Protein AF-A0A817HAU3-F1 (afdb_monomer_lite)

Radius of gyration: 18.31 Å; chains: 1; bounding box: 34×41×55 Å

Secondary structure (DSSP, 8-state):
-----------EEEE-S-HHHHHHHHHH-TT-EEEE-HHHHHHHHHHHHHHTTTHHHHHH-HHHHHHHHHHHHGGGS-GGG--

Sequence (83 aa):
MFEFNLTIRLRTVTIDFELGVYNVFKKHYPTVIVRGCLFHYGQLLFRKFVDLGLKVSYNNDENLRDWFRSFAALSLLPLNHML

pLDDT: mean 89.8, std 11.34, range [46.47, 97.75]

Foldseek 3Di:
DDDDPDDDQAAEDEDAPDPVVVVVCCVVHVNHHYAYDLVVVLVVLVVVCVVVVCPVVCVVPPVVVVVSVVSSCVSVDDPVVVD

Structure (mmCIF, N/CA/C/O backbone):
data_AF-A0A817HAU3-F1
#
_entry.id   AF-A0A817HAU3-F1
#
loop_
_atom_site.group_PDB
_atom_site.id
_atom_site.type_symbol
_atom_site.label_atom_id
_atom_site.label_alt_id
_atom_site.label_comp_id
_atom_site.label_asym_id
_atom_site.label_entity_id
_atom_site.label_seq_id
_atom_site.pdbx_PDB_ins_code
_atom_site.Cartn_x
_atom_site.Cartn_y
_atom_site.Cartn_z
_atom_site.occupancy
_atom_site.B_iso_or_equiv
_atom_site.auth_seq_id
_atom_site.auth_comp_id
_atom_site.auth_asym_id
_atom_site.auth_atom_id
_atom_site.pdbx_PDB_model_num
ATOM 1 N N . MET A 1 1 ? -5.796 -27.738 36.491 1.00 46.47 1 MET A N 1
ATOM 2 C CA . MET A 1 1 ? -5.649 -27.201 35.124 1.00 46.47 1 MET A CA 1
ATOM 3 C C . MET A 1 1 ? -5.670 -25.688 35.259 1.00 46.47 1 MET A C 1
ATOM 5 O O . MET A 1 1 ? -6.694 -25.160 35.660 1.00 46.47 1 MET A O 1
ATOM 9 N N . PHE A 1 2 ? -4.524 -25.019 35.122 1.00 50.44 2 PHE A N 1
ATOM 10 C CA . PHE A 1 2 ? -4.459 -23.561 35.260 1.00 50.44 2 PHE A CA 1
ATOM 11 C C . PHE A 1 2 ? -4.919 -22.927 33.946 1.00 50.44 2 PHE A C 1
ATOM 13 O O . PHE A 1 2 ? -4.249 -23.082 32.927 1.00 50.44 2 PHE A O 1
ATOM 20 N N . GLU A 1 3 ? -6.059 -22.239 33.961 1.00 58.25 3 GLU A N 1
ATOM 21 C CA . GLU A 1 3 ? -6.453 -21.360 32.862 1.00 58.25 3 GLU A CA 1
ATOM 22 C C . GLU A 1 3 ? -5.699 -20.038 32.998 1.00 58.25 3 GLU A C 1
ATOM 24 O O . GLU A 1 3 ? -5.899 -19.271 33.941 1.00 58.25 3 GLU A O 1
ATOM 29 N N . PHE A 1 4 ? -4.808 -19.762 32.049 1.00 60.59 4 PHE A N 1
ATOM 30 C CA . PHE A 1 4 ? -4.254 -18.426 31.898 1.00 60.59 4 PHE A CA 1
ATOM 31 C C . PHE A 1 4 ? -5.299 -17.551 31.208 1.00 60.59 4 PHE A C 1
ATOM 33 O O . PHE A 1 4 ? -5.519 -17.661 30.004 1.00 60.59 4 PHE A O 1
ATOM 40 N N . ASN A 1 5 ? -5.930 -16.660 31.973 1.00 64.69 5 ASN A N 1
ATOM 41 C CA . ASN A 1 5 ? -6.834 -15.640 31.444 1.00 64.69 5 ASN A CA 1
ATOM 42 C C . ASN A 1 5 ? -6.025 -14.526 30.752 1.00 64.69 5 ASN A C 1
ATOM 44 O O . ASN A 1 5 ? -5.802 -13.443 31.298 1.00 64.69 5 ASN A O 1
ATOM 48 N N . LEU A 1 6 ? -5.528 -14.809 29.546 1.00 75.75 6 LEU A N 1
ATOM 49 C CA . LEU A 1 6 ? -4.789 -13.836 28.748 1.00 75.75 6 LEU A CA 1
ATOM 50 C C . LEU A 1 6 ? -5.771 -12.902 28.029 1.00 75.75 6 LEU A C 1
ATOM 52 O O . LEU A 1 6 ? -6.422 -13.272 27.055 1.00 75.75 6 LEU A O 1
ATOM 56 N N . THR A 1 7 ? -5.853 -11.653 28.484 1.00 78.12 7 THR A N 1
ATOM 57 C CA . THR A 1 7 ? -6.614 -10.616 27.774 1.00 78.12 7 THR A CA 1
ATOM 58 C C . THR A 1 7 ? -5.743 -9.996 26.681 1.00 78.12 7 THR A C 1
ATOM 60 O O . THR A 1 7 ? -4.882 -9.161 26.964 1.00 78.12 7 THR A O 1
ATOM 63 N N . ILE A 1 8 ? -5.978 -10.359 25.418 1.00 79.56 8 ILE A N 1
ATOM 64 C CA . ILE A 1 8 ? -5.300 -9.732 24.276 1.00 79.56 8 ILE A CA 1
ATOM 65 C C . ILE A 1 8 ? -5.996 -8.410 23.940 1.00 79.56 8 ILE A C 1
ATOM 67 O O . ILE A 1 8 ? -7.136 -8.385 23.480 1.00 79.56 8 ILE A O 1
ATOM 71 N N . ARG A 1 9 ? -5.290 -7.292 24.133 1.00 87.00 9 ARG A N 1
ATOM 72 C CA . ARG A 1 9 ? -5.735 -5.966 23.680 1.00 87.00 9 ARG A CA 1
ATOM 73 C C . ARG A 1 9 ? -5.053 -5.608 22.368 1.00 87.00 9 ARG A C 1
ATOM 75 O O . ARG A 1 9 ? -3.967 -5.026 22.361 1.00 87.00 9 ARG A O 1
ATOM 82 N N . LEU A 1 10 ? -5.701 -5.957 21.262 1.00 91.38 10 LEU A N 1
ATOM 83 C CA . LEU A 1 10 ? -5.207 -5.650 19.925 1.00 91.38 10 LEU A CA 1
ATOM 84 C C . LEU A 1 10 ? -5.298 -4.137 19.670 1.00 91.38 10 LEU A C 1
ATOM 86 O O . LEU A 1 10 ? -6.389 -3.577 19.608 1.00 91.38 10 LEU A O 1
ATOM 90 N N . ARG A 1 11 ? -4.147 -3.463 19.558 1.00 95.06 11 ARG A N 1
ATOM 91 C CA . ARG A 1 11 ? -4.087 -2.009 19.309 1.00 95.06 11 ARG A CA 1
ATOM 92 C C . ARG A 1 11 ? -4.032 -1.684 17.824 1.00 95.06 11 ARG A C 1
ATOM 94 O O . ARG A 1 11 ? -4.757 -0.814 17.352 1.00 95.06 11 ARG A O 1
ATOM 101 N N . THR A 1 12 ? -3.187 -2.410 17.101 1.00 96.12 12 THR A N 1
ATOM 102 C CA . THR A 1 12 ? -2.939 -2.190 15.681 1.00 96.12 12 THR A CA 1
ATOM 103 C C . THR A 1 12 ? -2.750 -3.528 14.994 1.00 96.12 12 THR A C 1
ATOM 105 O O . THR A 1 12 ? -2.090 -4.411 15.541 1.00 96.12 12 THR A O 1
ATOM 108 N N . VAL A 1 13 ? -3.282 -3.650 13.785 1.00 95.38 13 VAL A N 1
ATOM 109 C CA . VAL A 1 13 ? -3.008 -4.762 12.880 1.00 95.38 13 VAL A CA 1
ATOM 110 C C . VAL A 1 13 ? -2.586 -4.207 11.524 1.00 95.38 13 VAL A C 1
ATOM 112 O O . VAL A 1 13 ? -3.162 -3.232 11.041 1.00 95.38 13 VAL A O 1
ATOM 115 N N . THR A 1 14 ? -1.565 -4.816 10.928 1.00 95.56 14 THR A N 1
ATOM 116 C CA . THR A 1 14 ? -1.154 -4.541 9.551 1.00 95.56 14 THR A CA 1
ATOM 117 C C . THR A 1 14 ? -1.597 -5.716 8.696 1.00 95.56 14 THR A C 1
ATOM 119 O O . THR A 1 14 ? -1.143 -6.834 8.926 1.00 95.56 14 THR A O 1
ATOM 122 N N . ILE A 1 15 ? -2.484 -5.468 7.741 1.00 94.50 15 ILE A N 1
ATOM 123 C CA . ILE A 1 15 ? -3.069 -6.490 6.869 1.00 94.50 15 ILE A CA 1
ATOM 124 C C . ILE A 1 15 ? -2.844 -6.131 5.403 1.00 94.50 15 ILE A C 1
ATOM 126 O O . ILE A 1 15 ? -2.457 -5.010 5.069 1.00 94.50 15 ILE A O 1
ATOM 130 N N . ASP A 1 16 ? -3.056 -7.092 4.520 1.00 91.19 16 ASP A N 1
ATOM 131 C CA . ASP A 1 16 ? -3.266 -6.806 3.106 1.00 91.19 16 ASP A CA 1
ATOM 132 C C . ASP A 1 16 ? -4.543 -5.970 2.889 1.00 91.19 16 ASP A C 1
ATOM 134 O O . ASP A 1 16 ? -5.354 -5.753 3.788 1.00 91.19 16 ASP A O 1
ATOM 138 N N . PHE A 1 17 ? -4.711 -5.437 1.680 1.00 88.62 17 PHE A N 1
ATOM 139 C CA . PHE A 1 17 ? -5.849 -4.579 1.335 1.00 88.62 17 PHE A CA 1
ATOM 140 C C . PHE A 1 17 ? -7.132 -5.385 1.041 1.00 88.62 17 PHE A C 1
ATOM 142 O O . PHE A 1 17 ? -7.992 -4.933 0.286 1.00 88.62 17 PHE A O 1
ATOM 149 N N . GLU A 1 18 ? -7.278 -6.580 1.622 1.00 91.88 18 GLU A N 1
ATOM 150 C CA . GLU A 1 18 ? -8.466 -7.411 1.449 1.00 91.88 18 GLU A CA 1
ATOM 151 C C . GLU A 1 18 ? -9.605 -6.955 2.369 1.00 91.88 18 GLU A C 1
ATOM 153 O O . GLU A 1 18 ? -9.522 -6.986 3.601 1.00 91.88 18 GLU A O 1
ATOM 158 N N . LEU A 1 19 ? -10.729 -6.573 1.757 1.00 92.88 19 LEU A N 1
ATOM 159 C CA . LEU A 1 19 ? -11.902 -6.074 2.477 1.00 92.88 19 LEU A CA 1
ATOM 160 C C . LEU A 1 19 ? -12.467 -7.104 3.471 1.00 92.88 19 LEU A C 1
ATOM 162 O O . LEU A 1 19 ? -12.943 -6.736 4.545 1.00 92.88 19 LEU A O 1
ATOM 166 N N . GLY A 1 20 ? -12.393 -8.397 3.141 1.00 96.56 20 GLY A N 1
ATOM 167 C CA . GLY A 1 20 ? -12.837 -9.474 4.028 1.00 96.56 20 GLY A CA 1
ATOM 168 C C . GLY A 1 20 ? -12.059 -9.494 5.345 1.00 96.56 20 GLY A C 1
ATOM 169 O O . GLY A 1 20 ? -12.662 -9.500 6.420 1.00 96.56 20 GLY A O 1
ATOM 170 N N . VAL A 1 21 ? -10.729 -9.417 5.264 1.00 95.25 21 VAL A N 1
ATOM 171 C CA . VAL A 1 21 ? -9.838 -9.396 6.431 1.00 95.25 21 VAL A CA 1
ATOM 172 C C . VAL A 1 21 ? -10.077 -8.135 7.264 1.00 95.25 21 VAL A C 1
ATOM 174 O O . VAL A 1 21 ? -10.253 -8.223 8.482 1.00 95.25 21 VAL A O 1
ATOM 177 N N . TYR A 1 22 ? -10.182 -6.970 6.614 1.00 95.75 22 TYR A N 1
ATOM 178 C CA . TYR A 1 22 ? -10.529 -5.709 7.278 1.00 95.75 22 TYR A CA 1
ATOM 179 C C . TYR A 1 22 ? -11.823 -5.829 8.099 1.00 95.75 22 TYR A C 1
ATOM 181 O O . TYR A 1 22 ? -11.852 -5.478 9.284 1.00 95.75 22 TYR A O 1
ATOM 189 N N . ASN A 1 23 ? -12.882 -6.372 7.491 1.00 96.88 23 ASN A N 1
ATOM 190 C CA . ASN A 1 23 ? -14.193 -6.505 8.122 1.00 96.88 23 ASN A CA 1
ATOM 191 C C . ASN A 1 23 ? -14.160 -7.429 9.345 1.00 96.88 23 ASN A C 1
ATOM 193 O O . ASN A 1 23 ? -14.781 -7.117 10.361 1.00 96.88 23 ASN A O 1
ATOM 197 N N . VAL A 1 24 ? -13.412 -8.536 9.287 1.00 96.12 24 VAL A N 1
ATOM 198 C CA . VAL A 1 24 ? -13.248 -9.454 10.428 1.00 96.12 24 VAL A CA 1
ATOM 199 C C . VAL A 1 24 ? -12.590 -8.739 11.608 1.00 96.12 24 VAL A C 1
ATOM 201 O O . VAL A 1 24 ? -13.106 -8.801 12.728 1.00 96.12 24 VAL A O 1
ATOM 204 N N . PHE A 1 25 ? -11.505 -7.995 11.371 1.00 95.38 25 PHE A N 1
ATOM 205 C CA . PHE A 1 25 ? -10.841 -7.244 12.439 1.00 95.38 25 PHE A CA 1
ATOM 206 C C . PHE A 1 25 ? -11.731 -6.145 13.012 1.00 95.38 25 PHE A C 1
ATOM 208 O O . PHE A 1 25 ? -11.806 -6.011 14.231 1.00 95.38 25 PHE A O 1
ATOM 215 N N . LYS A 1 26 ? -12.461 -5.405 12.172 1.00 95.00 26 LYS A N 1
ATOM 216 C CA . LYS A 1 26 ? -13.401 -4.383 12.652 1.00 95.00 26 LYS A CA 1
ATOM 217 C C . LYS A 1 26 ? -14.589 -4.962 13.415 1.00 95.00 26 LYS A C 1
ATOM 219 O O . LYS A 1 26 ? -15.050 -4.327 14.359 1.00 95.00 26 LYS A O 1
ATOM 224 N N . LYS A 1 27 ? -15.045 -6.166 13.066 1.00 96.38 27 LYS A N 1
ATOM 225 C CA . LYS A 1 27 ? -16.125 -6.864 13.773 1.00 96.38 27 LYS A CA 1
ATOM 226 C C . LYS A 1 27 ? -15.695 -7.359 15.157 1.00 96.38 27 LYS A C 1
ATOM 228 O O . LYS A 1 27 ? -16.433 -7.169 16.117 1.00 96.38 27 LYS A O 1
ATOM 233 N N . HIS A 1 28 ? -14.529 -8.000 15.265 1.00 94.75 28 HIS A N 1
ATOM 234 C CA . HIS A 1 28 ? -14.079 -8.631 16.516 1.00 94.75 28 HIS A CA 1
ATOM 235 C C . HIS A 1 28 ? -13.249 -7.706 17.418 1.00 94.75 28 HIS A C 1
ATOM 237 O O . HIS A 1 28 ? -13.218 -7.903 18.631 1.00 94.75 28 HIS A O 1
ATOM 243 N N . TYR A 1 29 ? -12.618 -6.677 16.849 1.00 94.31 29 TYR A N 1
ATOM 244 C CA . TYR A 1 29 ? -11.813 -5.691 17.570 1.00 94.31 29 TYR A CA 1
ATOM 245 C C . TYR A 1 29 ? -12.165 -4.268 17.101 1.00 94.31 29 TYR A C 1
ATOM 247 O O . TYR A 1 29 ? -11.370 -3.633 16.411 1.00 94.31 29 TYR A O 1
ATOM 255 N N . PRO A 1 30 ? -13.335 -3.713 17.468 1.00 94.00 30 PRO A N 1
ATOM 256 C CA . PRO A 1 30 ? -13.822 -2.442 16.912 1.00 94.00 30 PRO A CA 1
ATOM 257 C C . PRO A 1 30 ? -12.864 -1.256 17.091 1.00 94.00 30 PRO A C 1
ATOM 259 O O . PRO A 1 30 ? -12.799 -0.361 16.247 1.00 94.00 30 PRO A O 1
ATOM 262 N N . THR A 1 31 ? -12.082 -1.266 18.173 1.00 95.12 31 THR A N 1
ATOM 263 C CA . THR A 1 31 ? -11.106 -0.221 18.512 1.00 95.12 31 THR A CA 1
ATOM 264 C C . THR A 1 31 ? -9.734 -0.421 17.863 1.00 95.12 31 THR A C 1
ATOM 266 O O . THR A 1 31 ? -8.863 0.433 18.029 1.00 95.12 31 THR A O 1
ATOM 269 N N . VAL A 1 32 ? -9.515 -1.514 17.118 1.00 96.31 32 VAL A N 1
ATOM 270 C CA . VAL A 1 32 ? -8.224 -1.773 16.474 1.00 96.31 32 VAL A CA 1
ATOM 271 C C . VAL A 1 32 ? -7.976 -0.787 15.335 1.00 96.31 32 VAL A C 1
ATOM 273 O O . VAL A 1 32 ? -8.841 -0.518 14.488 1.00 96.31 32 VAL A O 1
ATOM 276 N N . ILE A 1 33 ? -6.751 -0.273 15.282 1.00 95.62 33 ILE A N 1
ATOM 277 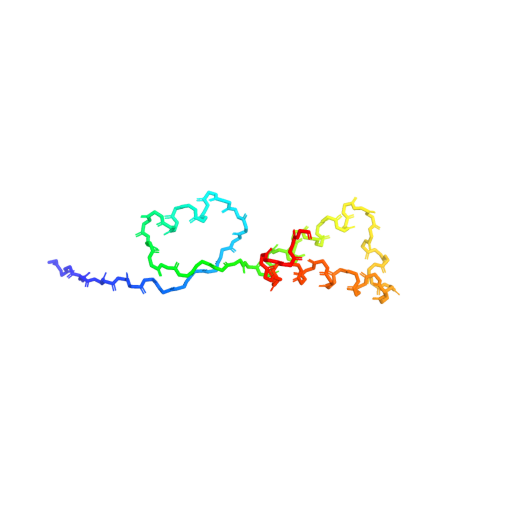C CA . ILE A 1 33 ? -6.247 0.476 14.137 1.00 95.62 33 ILE A CA 1
ATOM 278 C C . ILE A 1 33 ? -5.840 -0.537 13.067 1.00 95.62 33 ILE A C 1
ATOM 280 O O . ILE A 1 33 ? -4.919 -1.327 13.264 1.00 95.62 33 ILE A O 1
ATOM 284 N N . VAL A 1 34 ? -6.521 -0.514 11.927 1.00 94.31 34 VAL A N 1
ATOM 285 C CA . VAL A 1 34 ? -6.182 -1.363 10.781 1.00 94.31 34 VAL A CA 1
ATOM 286 C C . VAL A 1 34 ? -5.312 -0.552 9.828 1.00 94.31 34 VAL A C 1
ATOM 288 O O . VAL A 1 34 ? -5.698 0.547 9.432 1.00 94.31 34 VAL A O 1
ATOM 291 N N . ARG A 1 35 ? -4.135 -1.075 9.484 1.00 93.19 35 ARG A N 1
ATOM 292 C CA . ARG A 1 35 ? -3.193 -0.478 8.531 1.00 93.19 35 ARG A CA 1
ATOM 293 C C . ARG A 1 35 ? -3.009 -1.405 7.339 1.00 93.19 35 ARG A C 1
ATOM 295 O O . ARG A 1 35 ? -2.912 -2.617 7.513 1.00 93.19 35 ARG A O 1
ATOM 302 N N . GLY A 1 36 ? -2.909 -0.826 6.150 1.00 91.69 36 GLY A N 1
ATOM 303 C CA . GLY A 1 36 ? -2.510 -1.565 4.960 1.00 91.69 36 GLY A CA 1
ATOM 304 C C . GLY A 1 36 ? -1.010 -1.869 4.959 1.00 91.69 36 GLY A C 1
ATOM 305 O O . GLY A 1 36 ? -0.193 -1.069 5.419 1.00 91.69 36 GLY A O 1
ATOM 306 N N . CYS A 1 37 ? -0.636 -3.036 4.448 1.00 93.12 37 CYS A N 1
ATOM 307 C CA . CYS A 1 37 ? 0.749 -3.467 4.340 1.00 93.12 37 CYS A CA 1
ATOM 308 C C . CYS A 1 37 ? 1.381 -2.951 3.040 1.00 93.12 37 CYS A C 1
ATOM 310 O O . CYS A 1 37 ? 1.139 -3.502 1.963 1.00 93.12 37 CYS A O 1
ATOM 312 N N . LEU A 1 38 ? 2.250 -1.940 3.145 1.00 92.75 38 LEU A N 1
ATOM 313 C CA . LEU A 1 38 ? 2.978 -1.386 1.995 1.00 92.75 38 LEU A CA 1
ATOM 314 C C . LEU A 1 38 ? 3.829 -2.443 1.272 1.00 92.75 38 LEU A C 1
ATOM 316 O O . LEU A 1 38 ? 3.937 -2.416 0.051 1.00 92.75 38 LEU A O 1
ATOM 320 N N . PHE A 1 39 ? 4.400 -3.401 2.008 1.00 93.00 39 PHE A N 1
ATOM 321 C CA . PHE A 1 39 ? 5.209 -4.473 1.427 1.00 93.00 39 PHE A CA 1
ATOM 322 C C . PHE A 1 39 ? 4.386 -5.383 0.506 1.00 93.00 39 PHE A C 1
ATOM 324 O O . PHE A 1 39 ? 4.742 -5.552 -0.660 1.00 93.00 39 PHE A O 1
ATOM 331 N N . HIS A 1 40 ? 3.257 -5.916 0.985 1.00 93.62 40 HIS A N 1
ATOM 332 C CA . HIS A 1 40 ? 2.382 -6.758 0.161 1.00 93.62 40 HIS A CA 1
ATOM 333 C C . HIS A 1 40 ? 1.752 -5.978 -1.001 1.00 93.62 40 HIS A C 1
ATOM 335 O O . HIS A 1 40 ? 1.626 -6.516 -2.101 1.00 93.62 40 HIS A O 1
ATOM 341 N N . TYR A 1 41 ? 1.428 -4.698 -0.795 1.00 94.06 41 TYR A N 1
ATOM 342 C CA . TYR A 1 41 ? 0.976 -3.820 -1.875 1.00 94.06 41 TYR A CA 1
ATOM 343 C C . TYR A 1 41 ? 2.052 -3.627 -2.952 1.00 94.06 41 TYR A C 1
ATOM 345 O O . TYR A 1 41 ? 1.784 -3.831 -4.135 1.00 94.06 41 TYR A O 1
ATOM 353 N N . GLY A 1 42 ? 3.294 -3.344 -2.552 1.00 94.88 42 GLY A N 1
ATOM 354 C CA . GLY A 1 42 ? 4.436 -3.237 -3.458 1.00 94.88 42 GLY A CA 1
ATOM 355 C C . GLY A 1 42 ? 4.703 -4.529 -4.235 1.00 94.88 42 GLY A C 1
ATOM 356 O O . GLY A 1 42 ? 4.957 -4.477 -5.436 1.00 94.88 42 GLY A O 1
ATOM 357 N N . GLN A 1 43 ? 4.571 -5.698 -3.598 1.00 94.31 43 GLN A N 1
ATOM 358 C CA . GLN A 1 43 ? 4.662 -6.986 -4.295 1.00 94.31 43 GLN A CA 1
ATOM 359 C C . GLN A 1 43 ? 3.565 -7.154 -5.350 1.00 94.31 43 GLN A C 1
ATOM 361 O O . GLN A 1 43 ? 3.844 -7.619 -6.454 1.00 94.31 43 GLN A O 1
ATOM 366 N N . LEU A 1 44 ? 2.323 -6.783 -5.024 1.00 95.19 44 LEU A N 1
ATOM 367 C CA . LEU A 1 44 ? 1.200 -6.854 -5.955 1.00 95.19 44 LEU A CA 1
ATOM 368 C C . LEU A 1 44 ? 1.413 -5.924 -7.157 1.00 95.19 44 LEU A C 1
ATOM 370 O O . LEU A 1 44 ? 1.245 -6.361 -8.295 1.00 95.19 44 LEU A O 1
ATOM 374 N N . LEU A 1 45 ? 1.864 -4.689 -6.916 1.00 95.25 45 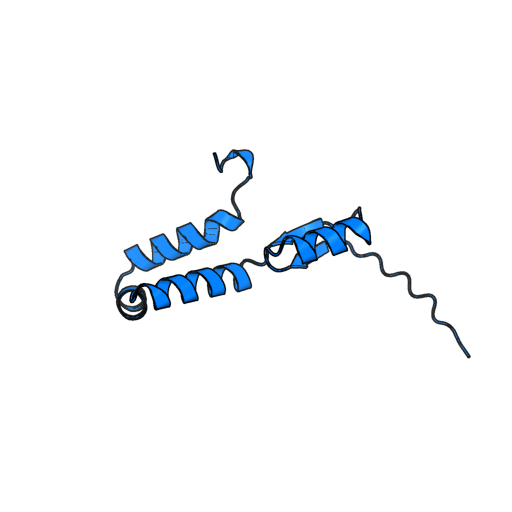LEU A N 1
ATOM 375 C CA . LEU A 1 45 ? 2.248 -3.754 -7.975 1.00 95.25 45 LEU A CA 1
ATOM 376 C C . LEU A 1 45 ? 3.385 -4.308 -8.837 1.00 95.25 45 LEU A C 1
ATOM 378 O O . LEU A 1 45 ? 3.318 -4.240 -10.062 1.00 95.25 45 LEU A O 1
ATOM 382 N N . PHE A 1 46 ? 4.416 -4.891 -8.222 1.00 95.75 46 PHE A N 1
ATOM 383 C CA . PHE A 1 46 ? 5.560 -5.414 -8.964 1.00 95.75 46 PHE A CA 1
ATOM 384 C C . PHE A 1 46 ? 5.166 -6.602 -9.841 1.00 95.75 46 PHE A C 1
ATOM 386 O O . PHE A 1 46 ? 5.568 -6.656 -11.000 1.00 95.75 46 PHE A O 1
ATOM 393 N N . ARG A 1 47 ? 4.318 -7.512 -9.340 1.00 96.81 47 ARG A N 1
ATOM 394 C CA . ARG A 1 47 ? 3.732 -8.583 -10.162 1.00 96.81 47 ARG A CA 1
ATOM 395 C C . ARG A 1 47 ? 3.009 -8.003 -11.375 1.00 96.81 47 ARG A C 1
ATOM 397 O O . ARG A 1 47 ? 3.297 -8.417 -12.489 1.00 96.81 47 ARG A O 1
ATOM 404 N N . LYS A 1 48 ? 2.187 -6.964 -11.183 1.00 96.06 48 LYS A N 1
ATOM 405 C CA . LYS A 1 48 ? 1.506 -6.296 -12.298 1.00 96.06 48 LYS A CA 1
ATOM 406 C C . LYS A 1 48 ? 2.483 -5.681 -13.307 1.00 96.06 48 LYS A C 1
ATOM 408 O O . LYS A 1 48 ? 2.253 -5.783 -14.505 1.00 96.06 48 LYS A O 1
ATOM 413 N N . PHE A 1 49 ? 3.574 -5.067 -12.850 1.00 95.19 49 PHE A N 1
ATOM 414 C CA . PHE A 1 49 ? 4.625 -4.547 -13.733 1.00 95.19 49 PHE A CA 1
ATOM 415 C C . PHE A 1 49 ? 5.292 -5.663 -14.545 1.00 95.19 49 PHE A C 1
ATOM 417 O O . PHE A 1 49 ? 5.529 -5.502 -15.741 1.00 95.19 49 PHE A O 1
ATOM 424 N N . VAL A 1 50 ? 5.572 -6.803 -13.911 1.00 95.94 50 VAL A N 1
ATOM 425 C CA . VAL A 1 50 ? 6.112 -7.986 -14.591 1.00 95.94 50 VAL A CA 1
ATOM 426 C C . VAL A 1 50 ? 5.126 -8.505 -15.641 1.00 95.94 50 VAL A C 1
ATOM 428 O O . VAL A 1 50 ? 5.549 -8.744 -16.770 1.00 95.94 50 VAL A O 1
ATOM 431 N N . ASP A 1 51 ? 3.834 -8.596 -15.315 1.00 97.75 51 ASP A N 1
ATOM 432 C CA . ASP A 1 51 ? 2.779 -9.033 -16.243 1.00 97.75 51 ASP A CA 1
ATOM 433 C C . ASP A 1 51 ? 2.643 -8.102 -17.460 1.00 97.75 51 ASP A C 1
ATOM 435 O O . ASP A 1 51 ? 2.262 -8.536 -18.544 1.00 97.75 51 ASP A O 1
ATOM 439 N N . LEU A 1 52 ? 2.979 -6.818 -17.297 1.00 96.44 52 LEU A N 1
ATOM 440 C CA . LEU A 1 52 ? 3.029 -5.824 -18.375 1.00 96.44 52 LEU A CA 1
ATOM 441 C C . LEU A 1 52 ? 4.343 -5.861 -19.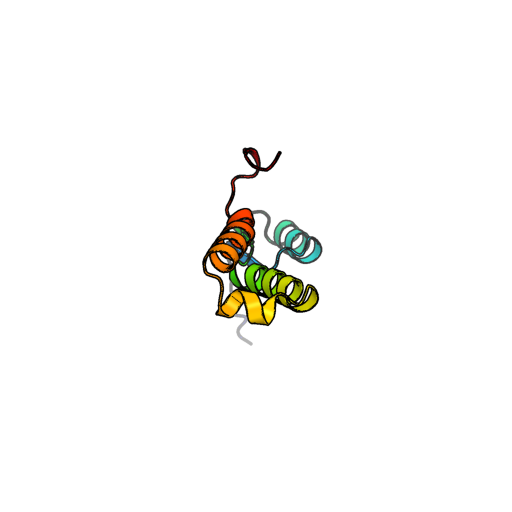181 1.00 96.44 52 LEU A C 1
ATOM 443 O O . LEU A 1 52 ? 4.550 -5.021 -20.052 1.00 96.44 52 LEU A O 1
ATOM 447 N N . GLY A 1 53 ? 5.255 -6.794 -18.890 1.00 96.44 53 GLY A N 1
ATOM 448 C CA . GLY A 1 53 ? 6.553 -6.910 -19.564 1.00 96.44 53 GLY A CA 1
ATOM 449 C C . GLY A 1 53 ? 7.600 -5.887 -19.107 1.00 96.44 53 GLY A C 1
ATOM 450 O O . GLY A 1 53 ? 8.675 -5.798 -19.694 1.00 96.44 53 GLY A O 1
ATOM 451 N N . LEU A 1 54 ? 7.339 -5.135 -18.032 1.00 96.19 54 LEU A N 1
ATOM 452 C CA . LEU A 1 54 ? 8.182 -4.013 -17.600 1.00 96.19 54 LEU A CA 1
ATOM 453 C C . LEU A 1 54 ? 9.383 -4.429 -16.741 1.00 96.19 54 LEU A C 1
ATOM 455 O O . LEU A 1 54 ? 10.162 -3.574 -16.329 1.00 96.19 54 LEU A O 1
ATOM 459 N N . LYS A 1 55 ? 9.568 -5.726 -16.461 1.00 95.38 55 LYS A N 1
ATOM 460 C CA . LYS A 1 55 ? 10.624 -6.218 -15.556 1.00 95.38 55 LYS A CA 1
ATOM 461 C C . LYS A 1 55 ? 12.029 -5.780 -15.981 1.00 95.38 55 LYS A C 1
ATOM 463 O O . LYS A 1 55 ? 12.823 -5.377 -15.137 1.00 95.38 55 LYS A O 1
ATOM 468 N N . VAL A 1 56 ? 12.340 -5.881 -17.275 1.00 95.44 56 VAL A N 1
ATOM 469 C CA . VAL A 1 56 ? 13.659 -5.498 -17.805 1.00 95.44 56 VAL A CA 1
ATOM 470 C C . VAL A 1 56 ? 13.833 -3.983 -17.736 1.00 95.44 56 VAL A C 1
ATOM 472 O O . VAL A 1 56 ? 14.839 -3.511 -17.212 1.00 95.44 56 VAL A O 1
ATOM 475 N N . SER A 1 57 ? 12.831 -3.224 -18.188 1.00 95.12 57 SER A N 1
ATOM 476 C CA . SER A 1 57 ? 12.851 -1.760 -18.146 1.00 95.12 57 SER A CA 1
ATOM 477 C C . SER A 1 57 ? 12.989 -1.234 -16.720 1.00 95.12 57 SER A C 1
ATOM 479 O O . SER A 1 57 ? 13.773 -0.327 -16.491 1.00 95.12 57 SER A O 1
ATOM 481 N N . TYR A 1 58 ? 12.323 -1.843 -15.735 1.00 94.56 58 TYR A N 1
ATOM 482 C CA . TYR A 1 58 ? 12.403 -1.432 -14.328 1.00 94.56 58 TYR A CA 1
ATOM 483 C C . TYR A 1 58 ? 13.845 -1.444 -13.786 1.00 94.56 58 TYR A C 1
ATOM 485 O O . TYR A 1 58 ? 14.241 -0.573 -13.007 1.00 94.56 58 TYR A O 1
ATOM 493 N N . ASN A 1 59 ? 14.661 -2.406 -14.225 1.00 93.00 59 ASN A N 1
ATOM 494 C CA . ASN A 1 59 ? 16.059 -2.501 -13.803 1.00 93.00 59 ASN A CA 1
ATOM 495 C C . ASN A 1 59 ? 16.945 -1.429 -14.457 1.00 93.00 59 ASN A C 1
ATOM 497 O O . ASN A 1 59 ? 17.923 -0.997 -13.852 1.00 93.00 59 ASN A O 1
ATOM 501 N N . ASN A 1 60 ? 16.582 -0.962 -15.651 1.00 95.88 60 ASN A N 1
ATOM 502 C CA . ASN A 1 60 ? 17.431 -0.101 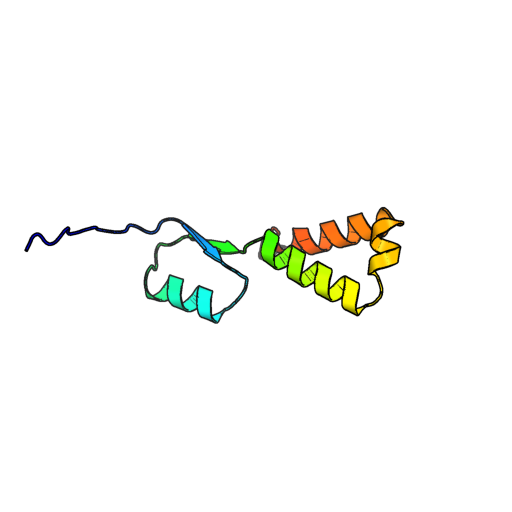-16.476 1.00 95.88 60 ASN A CA 1
ATOM 503 C C . ASN A 1 60 ? 16.963 1.364 -16.531 1.00 95.88 60 ASN A C 1
ATOM 505 O O . ASN A 1 60 ? 17.756 2.234 -16.873 1.00 95.88 60 ASN A O 1
ATOM 509 N N . ASP A 1 61 ? 15.711 1.647 -16.171 1.00 96.56 61 ASP A N 1
ATOM 510 C CA . ASP A 1 61 ? 15.080 2.965 -16.266 1.00 96.56 61 ASP A CA 1
ATOM 511 C C . ASP A 1 61 ? 14.730 3.503 -14.871 1.00 96.56 61 ASP A C 1
ATOM 513 O O . ASP A 1 61 ? 13.913 2.937 -14.139 1.00 96.56 61 ASP A O 1
ATOM 517 N N . GLU A 1 62 ? 15.374 4.605 -14.487 1.00 96.25 62 GLU A N 1
ATOM 518 C CA . GLU A 1 62 ? 15.121 5.284 -13.217 1.00 96.25 62 GLU A CA 1
ATOM 519 C C . GLU A 1 62 ? 13.751 5.954 -13.157 1.00 96.25 62 GLU A C 1
ATOM 521 O O . GLU A 1 62 ? 13.069 5.822 -12.141 1.00 96.25 62 GLU A O 1
ATOM 526 N N . ASN A 1 63 ? 13.300 6.569 -14.253 1.00 96.25 63 ASN A N 1
ATOM 527 C CA . ASN A 1 63 ? 11.988 7.204 -14.304 1.00 96.25 63 ASN A CA 1
ATOM 528 C C . ASN A 1 63 ? 10.901 6.162 -14.052 1.00 96.25 63 ASN A C 1
ATOM 530 O O . ASN A 1 63 ? 9.973 6.395 -13.280 1.00 96.25 63 ASN A O 1
ATOM 534 N N . LEU A 1 64 ? 11.035 4.971 -14.642 1.00 94.69 64 LEU A N 1
ATOM 535 C CA . LEU A 1 64 ? 10.091 3.882 -14.406 1.00 94.69 64 LEU A CA 1
ATOM 536 C C . LEU A 1 64 ? 10.086 3.417 -12.938 1.00 94.69 64 LEU A C 1
ATOM 538 O O . LEU A 1 64 ? 9.026 3.069 -12.407 1.00 94.69 64 LEU A O 1
ATOM 542 N N . ARG A 1 65 ? 11.238 3.434 -12.254 1.00 95.81 65 ARG A N 1
ATOM 543 C CA . ARG A 1 65 ? 11.300 3.159 -10.809 1.00 95.81 65 ARG A CA 1
ATOM 544 C C . ARG A 1 65 ? 10.620 4.250 -9.992 1.00 95.81 65 ARG A C 1
ATOM 546 O O . ARG A 1 65 ? 9.960 3.923 -9.009 1.00 95.81 65 ARG A O 1
ATOM 553 N N . ASP A 1 66 ? 10.733 5.509 -10.392 1.00 96.12 66 ASP A N 1
ATOM 554 C CA . ASP A 1 66 ? 10.042 6.615 -9.725 1.00 96.12 66 ASP A CA 1
ATOM 555 C C . ASP A 1 66 ? 8.529 6.552 -9.926 1.00 96.12 66 ASP A C 1
ATOM 557 O O . ASP A 1 66 ? 7.775 6.717 -8.963 1.00 96.12 66 ASP A O 1
ATOM 561 N N . TRP A 1 67 ? 8.071 6.180 -11.123 1.00 94.81 67 TRP A N 1
ATOM 562 C CA . TRP A 1 67 ? 6.667 5.849 -11.368 1.00 94.81 67 TRP A CA 1
ATOM 563 C C . TRP A 1 67 ? 6.198 4.706 -10.465 1.00 94.81 67 TRP A C 1
ATOM 565 O O . TRP A 1 67 ? 5.180 4.834 -9.787 1.00 94.81 67 TRP A O 1
ATOM 575 N N . PHE A 1 68 ? 6.959 3.611 -10.380 1.00 95.06 68 PHE A N 1
ATOM 576 C CA . PHE A 1 68 ? 6.639 2.495 -9.486 1.00 95.06 68 PHE A CA 1
ATOM 577 C C . PHE A 1 68 ? 6.547 2.923 -8.012 1.00 95.06 68 PHE A C 1
ATOM 579 O O . PHE A 1 68 ? 5.588 2.570 -7.324 1.00 95.06 68 PHE A O 1
ATOM 586 N N . ARG A 1 69 ? 7.513 3.711 -7.522 1.00 94.44 69 ARG A N 1
ATOM 587 C CA . ARG A 1 69 ? 7.509 4.253 -6.152 1.00 94.44 69 ARG A CA 1
ATOM 588 C C . ARG A 1 69 ? 6.304 5.159 -5.914 1.00 94.44 69 ARG A C 1
ATOM 590 O O . ARG A 1 69 ? 5.694 5.074 -4.851 1.00 94.44 69 ARG A O 1
ATOM 597 N N . SER A 1 70 ? 5.930 5.959 -6.910 1.00 94.00 70 SER A N 1
ATOM 598 C CA . SER A 1 70 ? 4.742 6.816 -6.868 1.00 94.00 70 SER A CA 1
ATOM 599 C C . SER A 1 70 ? 3.460 5.989 -6.752 1.00 94.00 70 SER A C 1
ATOM 601 O O . SER A 1 70 ? 2.627 6.276 -5.896 1.00 94.00 70 SER A O 1
ATOM 603 N N . PHE A 1 71 ? 3.331 4.900 -7.521 1.00 93.31 71 PHE A N 1
ATOM 604 C CA . PHE A 1 71 ? 2.214 3.961 -7.373 1.00 93.31 71 PHE A CA 1
ATOM 605 C C . PHE A 1 71 ? 2.194 3.306 -5.990 1.00 93.31 71 PHE A C 1
ATOM 607 O O . PHE A 1 71 ? 1.142 3.250 -5.362 1.00 93.31 71 PHE A O 1
ATOM 614 N N . ALA A 1 72 ? 3.343 2.863 -5.472 1.00 92.88 72 ALA A N 1
ATOM 615 C CA . ALA A 1 72 ? 3.426 2.283 -4.131 1.00 92.88 72 ALA A CA 1
ATOM 616 C C . ALA A 1 72 ? 2.995 3.282 -3.035 1.00 92.88 72 ALA A C 1
ATOM 618 O O . ALA A 1 72 ? 2.310 2.905 -2.077 1.00 92.88 72 ALA A O 1
ATOM 619 N N . ALA A 1 73 ? 3.336 4.562 -3.207 1.00 91.94 73 ALA A N 1
ATOM 620 C CA . ALA A 1 73 ? 2.989 5.640 -2.288 1.00 91.94 73 ALA A CA 1
ATOM 621 C C . ALA A 1 73 ? 1.490 5.987 -2.268 1.00 91.94 73 ALA A C 1
ATOM 623 O O . ALA A 1 73 ? 1.039 6.563 -1.281 1.00 91.94 73 ALA A O 1
ATOM 624 N N . LEU A 1 74 ? 0.697 5.591 -3.276 1.00 89.38 74 LEU A N 1
ATOM 625 C CA . LEU A 1 74 ? -0.759 5.819 -3.281 1.00 89.38 74 LEU A CA 1
ATOM 626 C C . LEU A 1 74 ? -1.438 5.251 -2.031 1.00 89.38 74 LEU A C 1
ATOM 628 O O . LEU A 1 74 ? -2.356 5.859 -1.494 1.00 89.38 74 LEU A O 1
ATOM 632 N N . SER A 1 75 ? -0.940 4.121 -1.524 1.00 87.62 75 SER A N 1
ATOM 633 C CA . SER A 1 75 ? -1.446 3.492 -0.296 1.00 87.62 75 SER A CA 1
ATOM 634 C C . SER A 1 75 ? -1.219 4.312 0.984 1.00 87.62 75 SER A C 1
ATOM 636 O O . SER A 1 75 ? -1.793 3.993 2.025 1.00 87.62 75 SER A O 1
ATOM 638 N N . LEU A 1 76 ? -0.377 5.347 0.919 1.00 87.3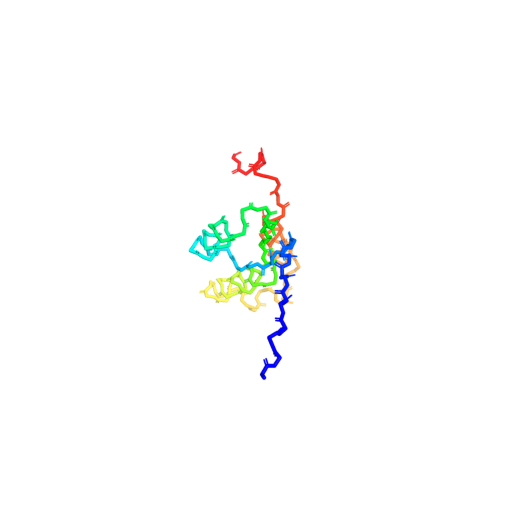8 76 LEU A N 1
ATOM 639 C CA . LEU A 1 76 ? -0.050 6.252 2.022 1.00 87.38 76 LEU A CA 1
ATOM 640 C C . LEU A 1 76 ? -0.790 7.589 1.917 1.00 87.38 76 LEU A C 1
ATOM 642 O O . LEU A 1 76 ? -0.689 8.409 2.832 1.00 87.38 76 LEU A O 1
ATOM 646 N N . LEU A 1 77 ? -1.502 7.834 0.814 1.00 87.00 77 LEU A 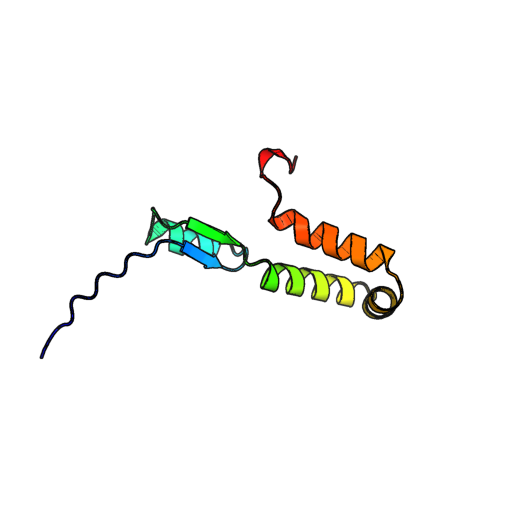N 1
ATOM 647 C CA . LEU A 1 77 ? -2.204 9.090 0.619 1.00 87.00 77 LEU A CA 1
ATOM 648 C C . LEU A 1 77 ? -3.449 9.169 1.513 1.00 87.00 77 LEU A C 1
ATOM 650 O O . LEU A 1 77 ? -4.165 8.179 1.687 1.00 87.00 77 LEU A O 1
ATOM 654 N N . PRO A 1 78 ? -3.746 10.355 2.068 1.00 83.19 78 PRO A N 1
ATOM 655 C CA . PRO A 1 78 ? -5.023 10.611 2.711 1.00 83.19 78 PRO A CA 1
ATOM 656 C C . PRO A 1 78 ? -6.181 10.389 1.732 1.00 83.19 78 PRO A C 1
ATOM 658 O O . PRO A 1 78 ? -6.106 10.796 0.573 1.00 83.19 78 PRO A O 1
ATOM 661 N N . LEU A 1 79 ? -7.287 9.807 2.205 1.00 79.69 79 LEU A N 1
ATOM 662 C CA . LEU A 1 79 ? -8.451 9.520 1.357 1.00 79.69 79 LEU A CA 1
ATOM 663 C C . LEU A 1 79 ? -9.026 10.789 0.701 1.00 79.69 79 LEU A C 1
ATOM 665 O O . LEU A 1 79 ? -9.505 10.742 -0.426 1.00 79.69 79 LEU A O 1
ATOM 669 N N . ASN A 1 80 ? -8.922 11.939 1.373 1.00 84.00 80 ASN A N 1
ATOM 670 C CA . ASN A 1 80 ? -9.364 13.232 0.849 1.00 84.00 80 ASN A CA 1
ATOM 671 C C . ASN A 1 80 ? -8.511 13.759 -0.321 1.00 84.00 80 ASN A C 1
ATOM 673 O O . ASN A 1 80 ? -8.854 14.795 -0.876 1.00 84.00 80 ASN A O 1
ATOM 677 N N . HIS A 1 81 ? -7.412 13.087 -0.680 1.00 76.12 81 HIS A N 1
ATOM 678 C CA . HIS A 1 81 ? -6.587 13.398 -1.852 1.00 76.12 81 HIS A CA 1
ATOM 679 C C . HIS A 1 81 ? -6.753 12.369 -2.990 1.00 76.12 81 HIS A C 1
ATOM 681 O O . HIS A 1 81 ? -6.058 12.475 -3.995 1.00 76.12 81 HIS A O 1
ATOM 687 N N . MET A 1 82 ? -7.624 11.358 -2.842 1.00 64.44 82 MET A N 1
ATOM 688 C CA . MET A 1 82 ? -7.798 10.264 -3.816 1.00 64.44 82 MET A CA 1
ATOM 689 C C . MET A 1 82 ? -9.049 10.410 -4.712 1.00 64.44 82 MET A C 1
ATOM 691 O O . MET A 1 82 ? -9.613 9.398 -5.128 1.00 64.44 82 MET A O 1
ATOM 695 N N . LEU A 1 83 ? -9.487 11.641 -5.010 1.00 50.41 83 LEU A N 1
ATOM 696 C CA . LEU A 1 83 ? -10.638 11.949 -5.876 1.00 50.41 83 LEU A CA 1
ATOM 697 C C . LEU A 1 83 ? -10.253 12.919 -6.994 1.00 50.41 83 LEU A C 1
ATOM 699 O O . LEU A 1 83 ? -9.634 13.956 -6.665 1.00 50.41 83 LEU A O 1
#